Protein AF-A0A376WS48-F1 (afdb_monomer)

Foldseek 3Di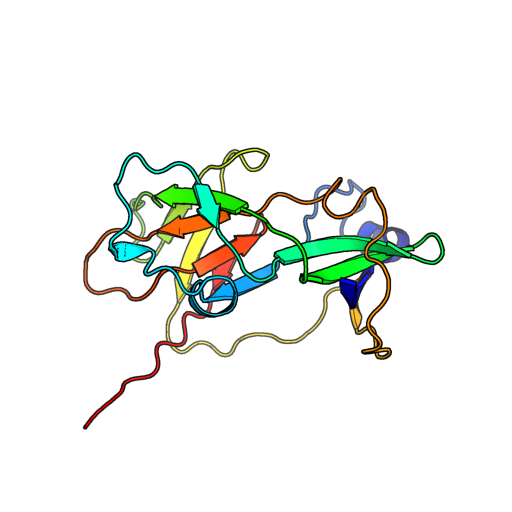:
DKFFFKWFAVVFVCVVPVPPPDDDKDKFFPVVFDPDPLVPDPPPDFKDWTQWDFWWFQDPNTITTIIDGDDTDMATEWEWDDDPDPQWTWTDDVPRRIDIAGADEDDDDDPDDDTRMDTDPPRDDDPRDPCIRVVWHKYWYHYDDDPRDGIMIITDDHYPDHPDDDDPDD

Secondary structure (DSSP, 8-state):
-EEEEEEE-HHHHHHH-TT------EEEEHHHH-SS-GGGS-TT--EEEEEEEEEEEEETTEEEEEEEEEEEEEEEEEEPEE-SSTTEEEEEETTEEEEEEEEE-SPPPP-PPPTTEEE------B---SSTTTT---EEEE--SSSS---EEEESS-EEEE--------

Nearest PDB structures (foldseek):
  2axc-assembly1_A  TM=9.894E-01  e=6.079E-22  Escherichia coli str. K-12 substr. W3110
  5ew5-assembly4_D  TM=9.615E-01  e=2.600E-17  Escherichia coli
  7nst-assembly1_D  TM=9.411E-01  e=2.600E-17  Escherichia coli
  7nsu-assembly1_D  TM=9.386E-01  e=2.745E-17  Escherichia coli
  2b5u-assembly2_C  TM=9.465E-01  e=3.136E-16  Escherichia coli

Solvent-accessible surface area (backbone atoms only — not comparable to full-atom values): 10149 Å² total; per-residue (Å²): 67,20,28,48,48,30,39,54,37,67,78,49,33,34,75,83,35,77,81,67,79,80,66,80,62,54,78,44,55,35,73,80,29,18,94,63,66,71,88,77,50,61,91,82,49,57,60,44,68,31,63,44,47,81,32,35,27,68,54,95,96,35,48,24,40,21,47,36,34,87,60,97,43,68,38,40,40,36,70,37,40,80,54,97,49,87,57,31,29,38,36,56,51,83,94,40,83,73,35,59,38,36,67,47,76,91,66,86,80,83,83,78,70,57,73,34,47,42,81,42,84,62,74,59,74,40,81,42,61,94,63,49,34,77,88,49,50,62,32,39,37,40,66,67,96,56,105,63,81,82,49,36,28,47,25,56,79,77,47,78,43,66,66,79,77,80,83,86,83,133

Sequence (170 aa):
MGIALYSILPSEIAKDDPKMMSKIVTSLPAETVTNVQVSTLPLDQATVRVTKRVTDVVKDKRQHIAVVAGVPMSVPVVNAKPTRTPGVFRASFPGVPSLTLSTVKGLPASTTLPRGITEDKGRTASPAGFTFGGGSHEAVIRFPERKWAEAGLCISNRCSYLCTGKTTSG

Organism: Escherichia coli (NCBI:txid562)

Structure (mmCIF, N/CA/C/O backbone):
data_AF-A0A376WS48-F1
#
_entry.id   AF-A0A376WS48-F1
#
loop_
_atom_site.group_PDB
_atom_site.id
_atom_site.type_symbol
_atom_site.label_atom_id
_atom_site.label_alt_id
_atom_site.label_comp_id
_atom_site.label_asym_id
_atom_site.label_entity_id
_atom_site.label_seq_id
_atom_site.pdbx_PDB_ins_code
_atom_site.Cartn_x
_atom_site.Cartn_y
_atom_site.Cartn_z
_atom_site.occupancy
_atom_site.B_iso_or_equiv
_atom_site.auth_seq_id
_atom_site.auth_comp_id
_atom_site.auth_asym_id
_atom_site.auth_atom_id
_atom_site.pdbx_PDB_model_num
ATOM 1 N N . MET A 1 1 ? -1.100 -1.597 -17.263 1.00 92.94 1 MET A N 1
ATOM 2 C CA . MET A 1 1 ? -0.146 -0.477 -17.450 1.00 92.94 1 MET A CA 1
ATOM 3 C C . MET A 1 1 ? 0.174 0.136 -16.098 1.00 92.94 1 MET A C 1
ATOM 5 O O . MET A 1 1 ? -0.643 0.011 -15.192 1.00 92.94 1 MET A O 1
ATOM 9 N N . GLY A 1 2 ? 1.326 0.785 -15.957 1.00 92.12 2 GLY A N 1
ATOM 10 C CA . GLY A 1 2 ? 1.715 1.512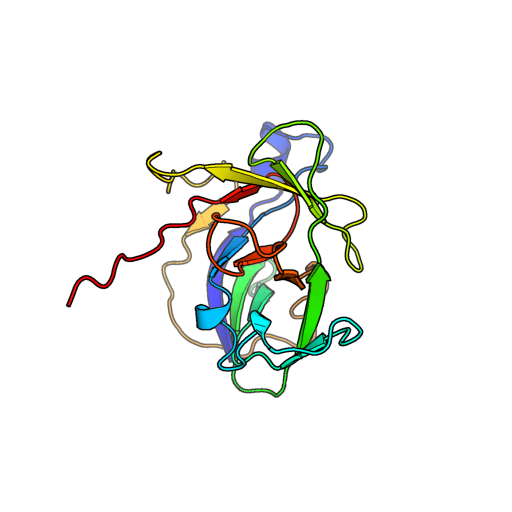 -14.757 1.00 92.12 2 GLY A CA 1
ATOM 11 C C . GLY A 1 2 ? 2.410 2.837 -15.064 1.00 92.12 2 GLY A C 1
ATOM 12 O O . GLY A 1 2 ? 3.054 2.975 -16.104 1.00 92.12 2 GLY A O 1
ATOM 13 N N . ILE A 1 3 ? 2.258 3.804 -14.161 1.00 94.19 3 ILE A N 1
ATOM 14 C CA . ILE A 1 3 ? 2.950 5.099 -14.183 1.00 94.19 3 ILE A CA 1
ATOM 15 C C . ILE A 1 3 ? 3.811 5.178 -12.926 1.00 94.19 3 ILE A C 1
ATOM 17 O O . ILE A 1 3 ? 3.277 5.080 -11.819 1.00 94.19 3 ILE A O 1
ATOM 21 N N . ALA A 1 4 ? 5.122 5.339 -13.095 1.00 91.69 4 ALA A N 1
ATOM 22 C CA . ALA A 1 4 ? 6.039 5.534 -11.980 1.00 91.69 4 ALA A CA 1
ATOM 23 C C . ALA A 1 4 ? 5.796 6.904 -11.327 1.00 91.69 4 ALA A C 1
ATOM 25 O O . ALA A 1 4 ? 5.600 7.904 -12.014 1.00 91.69 4 ALA A O 1
ATOM 26 N N . LEU A 1 5 ? 5.759 6.921 -9.995 1.00 90.19 5 LEU A N 1
ATOM 27 C CA . LEU A 1 5 ? 5.608 8.123 -9.173 1.00 90.19 5 LEU A CA 1
ATOM 28 C C . LEU A 1 5 ? 6.923 8.488 -8.492 1.00 90.19 5 LEU A C 1
ATOM 30 O O . LEU A 1 5 ? 7.308 9.653 -8.456 1.00 90.19 5 LEU A O 1
ATOM 34 N N . TYR A 1 6 ? 7.599 7.480 -7.937 1.00 91.19 6 TYR A N 1
ATOM 35 C CA . TYR A 1 6 ? 8.819 7.662 -7.165 1.00 91.19 6 TYR A CA 1
ATOM 36 C C . TYR A 1 6 ? 9.835 6.582 -7.498 1.00 91.19 6 TYR A C 1
ATOM 38 O O . TYR A 1 6 ? 9.489 5.403 -7.525 1.00 91.19 6 TYR A O 1
ATOM 46 N N . SER A 1 7 ? 11.094 6.966 -7.656 1.00 89.44 7 SER A N 1
ATOM 47 C CA . SER A 1 7 ? 12.217 6.037 -7.739 1.00 89.44 7 SER A CA 1
ATOM 48 C C . SER A 1 7 ? 12.849 5.820 -6.368 1.00 89.44 7 SER A C 1
ATOM 50 O O . SER A 1 7 ? 12.955 6.750 -5.566 1.00 89.44 7 SER A O 1
ATOM 52 N N . ILE A 1 8 ? 13.313 4.595 -6.122 1.00 88.62 8 ILE A N 1
ATOM 53 C CA . ILE A 1 8 ? 13.901 4.178 -4.847 1.00 88.62 8 ILE A CA 1
ATOM 54 C C . ILE A 1 8 ? 15.412 3.991 -5.011 1.00 88.62 8 ILE A C 1
ATOM 56 O O . ILE A 1 8 ? 15.882 3.349 -5.953 1.00 88.62 8 ILE A O 1
ATOM 60 N N . LEU A 1 9 ? 16.174 4.543 -4.070 1.00 90.69 9 LEU A N 1
ATOM 61 C CA . LEU A 1 9 ? 17.629 4.464 -3.972 1.00 90.69 9 LEU A CA 1
ATOM 62 C C . LEU A 1 9 ? 18.027 3.837 -2.625 1.00 90.69 9 LEU A C 1
ATOM 64 O O . LEU A 1 9 ? 18.241 4.562 -1.650 1.00 90.69 9 LEU A O 1
ATOM 68 N N . PRO A 1 10 ? 18.169 2.500 -2.554 1.00 85.75 10 PRO A N 1
ATOM 69 C CA . PRO A 1 10 ? 18.508 1.805 -1.310 1.00 85.75 10 PRO A CA 1
ATOM 70 C C . PRO A 1 10 ? 19.812 2.288 -0.664 1.00 85.75 10 PRO A C 1
ATOM 72 O O . PRO A 1 10 ? 19.883 2.401 0.553 1.00 85.75 10 PRO A O 1
ATOM 75 N N . SER A 1 11 ? 20.824 2.635 -1.466 1.00 90.00 11 SER A N 1
ATOM 76 C CA . SER A 1 11 ? 22.110 3.150 -0.973 1.00 90.00 11 SER A CA 1
ATOM 77 C C . SER A 1 11 ? 21.984 4.480 -0.228 1.00 90.00 11 SER A C 1
ATOM 79 O O . SER A 1 11 ? 22.751 4.750 0.690 1.00 90.00 11 SER A O 1
ATOM 81 N N . GLU A 1 12 ? 21.021 5.316 -0.617 1.00 90.06 12 GLU A N 1
ATOM 82 C CA . GLU A 1 12 ? 20.748 6.587 0.051 1.00 90.06 12 GLU A CA 1
ATOM 83 C C . GLU A 1 12 ? 19.892 6.382 1.304 1.00 90.06 12 GLU A C 1
ATOM 85 O O . GLU A 1 12 ? 20.148 7.028 2.316 1.00 90.06 12 GLU A O 1
ATOM 90 N N . ILE A 1 13 ? 18.944 5.437 1.271 1.00 80.12 13 ILE A N 1
ATOM 91 C CA . ILE A 1 13 ? 18.163 5.028 2.451 1.00 80.12 13 ILE A CA 1
ATOM 92 C C . ILE A 1 13 ? 19.092 4.473 3.538 1.00 80.12 13 ILE A C 1
ATOM 94 O O . ILE A 1 13 ? 18.967 4.848 4.700 1.00 80.12 13 ILE A O 1
ATOM 98 N N . ALA A 1 14 ? 20.071 3.645 3.162 1.00 86.38 14 ALA A N 1
ATOM 99 C CA . ALA A 1 14 ? 21.007 3.010 4.088 1.00 86.38 14 ALA A CA 1
ATOM 100 C C . ALA A 1 14 ? 21.853 4.002 4.907 1.00 86.38 14 ALA A C 1
ATOM 102 O O . ALA A 1 14 ? 22.373 3.638 5.959 1.00 86.38 14 ALA A O 1
ATOM 103 N N . LYS A 1 15 ? 21.991 5.257 4.454 1.00 89.19 15 LYS A N 1
ATOM 104 C CA . LYS A 1 15 ? 22.691 6.305 5.214 1.00 89.19 15 LYS A CA 1
ATOM 105 C C . LYS A 1 15 ? 21.927 6.712 6.472 1.00 89.19 15 LYS A C 1
ATOM 107 O O . LYS A 1 15 ? 22.556 7.029 7.476 1.00 89.19 15 LYS A O 1
ATOM 112 N N . ASP A 1 16 ? 20.598 6.680 6.410 1.00 86.44 16 ASP A N 1
ATOM 113 C CA . ASP A 1 16 ? 19.724 7.034 7.531 1.00 86.44 16 ASP A CA 1
ATOM 114 C C . ASP A 1 16 ? 19.186 5.775 8.241 1.00 86.44 16 ASP A C 1
ATOM 116 O O . ASP A 1 16 ? 18.862 5.816 9.427 1.00 86.44 16 ASP A O 1
ATOM 120 N N . ASP A 1 17 ? 19.143 4.636 7.541 1.00 84.06 17 ASP A N 1
ATOM 121 C CA . ASP A 1 17 ? 18.757 3.327 8.071 1.00 84.06 17 ASP A CA 1
ATOM 122 C C . ASP A 1 17 ? 19.693 2.198 7.587 1.00 84.06 17 ASP A C 1
ATOM 124 O O . ASP A 1 17 ? 19.354 1.436 6.675 1.00 84.06 17 ASP A O 1
ATOM 128 N N . PRO A 1 18 ? 20.865 2.026 8.227 1.00 86.06 18 PRO A N 1
ATOM 129 C CA . PRO A 1 18 ? 21.858 1.028 7.819 1.00 86.06 18 PRO A CA 1
ATOM 130 C C . PRO A 1 18 ? 21.373 -0.424 7.904 1.00 86.06 18 PRO A C 1
ATOM 132 O O . PRO A 1 18 ? 21.948 -1.305 7.270 1.00 86.06 18 PRO A O 1
ATOM 135 N N . LYS A 1 19 ? 20.331 -0.694 8.704 1.00 87.94 19 LYS A N 1
ATOM 136 C CA . LYS A 1 19 ? 19.761 -2.039 8.872 1.00 87.94 19 LYS A CA 1
ATOM 137 C C . LYS A 1 19 ? 18.657 -2.346 7.857 1.00 87.94 19 LYS A C 1
ATOM 139 O O . LYS A 1 19 ? 18.156 -3.466 7.862 1.00 87.94 19 LYS A O 1
ATOM 144 N N . MET A 1 20 ? 18.289 -1.388 6.998 1.00 80.31 20 MET A N 1
ATOM 145 C CA . MET A 1 20 ? 17.278 -1.549 5.945 1.00 80.31 20 MET A CA 1
ATOM 146 C C . MET A 1 20 ? 15.928 -2.065 6.473 1.00 80.31 20 MET A C 1
ATOM 148 O O . MET A 1 20 ? 15.246 -2.877 5.843 1.00 80.31 20 MET A O 1
ATOM 152 N N . MET A 1 21 ? 15.533 -1.587 7.652 1.00 79.50 21 MET A N 1
ATOM 153 C CA . MET A 1 21 ? 14.275 -1.963 8.300 1.00 79.50 21 MET A CA 1
ATOM 154 C C . MET A 1 21 ? 13.103 -1.070 7.869 1.00 79.50 21 MET A C 1
ATOM 156 O O . MET A 1 21 ? 11.939 -1.442 8.049 1.00 79.50 21 MET A O 1
ATOM 160 N N . SER A 1 22 ? 13.404 0.088 7.285 1.00 80.56 22 SER A N 1
ATOM 161 C CA . SER A 1 22 ? 12.459 1.086 6.802 1.00 80.56 22 SER A CA 1
ATOM 162 C C . SER A 1 22 ? 11.569 0.522 5.706 1.00 80.56 22 SER A C 1
ATOM 164 O O . SER A 1 22 ? 11.977 -0.299 4.881 1.00 80.56 22 SER A O 1
ATOM 166 N N . LYS A 1 23 ? 10.320 0.987 5.698 1.00 81.62 23 LYS A N 1
ATOM 167 C CA . LYS A 1 23 ? 9.310 0.658 4.692 1.00 81.62 23 LYS A CA 1
ATOM 168 C C . LYS A 1 23 ? 8.786 1.950 4.085 1.00 81.62 23 LYS A C 1
ATOM 170 O O . LYS A 1 23 ? 8.664 2.956 4.782 1.00 81.62 23 LYS A O 1
ATOM 175 N N . ILE A 1 24 ? 8.488 1.915 2.791 1.00 79.88 24 ILE A N 1
ATOM 176 C CA . ILE A 1 24 ? 7.890 3.047 2.082 1.00 79.88 24 ILE A CA 1
ATOM 177 C C . ILE A 1 24 ? 6.380 2.933 2.212 1.00 79.88 24 ILE A C 1
ATOM 179 O O . ILE A 1 24 ? 5.812 1.888 1.895 1.00 79.88 24 ILE A O 1
ATOM 183 N N . VAL A 1 25 ? 5.756 4.015 2.680 1.00 83.19 25 VAL A N 1
ATOM 184 C CA . VAL A 1 25 ? 4.326 4.046 2.976 1.00 83.19 25 VAL A CA 1
ATOM 185 C C . VAL A 1 25 ? 3.616 4.991 2.033 1.00 83.19 25 VAL A C 1
ATOM 187 O O . VAL A 1 25 ? 3.999 6.153 1.920 1.00 83.19 25 VAL A O 1
ATOM 190 N N . THR A 1 26 ? 2.563 4.525 1.371 1.00 81.88 26 THR A N 1
ATOM 191 C CA . THR A 1 26 ? 1.711 5.380 0.534 1.00 81.88 26 THR A CA 1
ATOM 192 C C . THR A 1 26 ? 0.238 5.170 0.856 1.00 81.88 26 THR A C 1
ATOM 194 O O . THR A 1 26 ? -0.175 4.163 1.428 1.00 81.88 26 THR A O 1
ATOM 197 N N . SER A 1 27 ? -0.524 6.219 0.590 1.00 82.06 27 SER A N 1
ATOM 198 C CA . SER A 1 27 ? -1.700 6.581 1.345 1.00 82.06 27 SER A CA 1
ATOM 199 C C . SER A 1 27 ? -2.698 7.248 0.432 1.00 82.06 27 SER A C 1
ATOM 201 O O . SER A 1 27 ? -2.367 8.256 -0.185 1.00 82.06 27 SER A O 1
ATOM 203 N N . LEU A 1 28 ? -3.882 6.648 0.288 1.00 82.12 28 LEU A N 1
ATOM 204 C CA . LEU A 1 28 ? -4.940 7.170 -0.573 1.00 82.12 28 LEU A CA 1
ATOM 205 C C . LEU A 1 28 ? -6.318 6.970 0.071 1.00 82.12 28 LEU A C 1
ATOM 207 O O . LEU A 1 28 ? -6.542 5.945 0.717 1.00 82.12 28 LEU A O 1
ATOM 211 N N . PRO A 1 29 ? -7.276 7.885 -0.140 1.00 82.62 29 PRO A N 1
ATOM 212 C CA . PRO A 1 29 ? -8.682 7.615 0.146 1.00 82.62 29 PRO A CA 1
ATOM 213 C C . PRO A 1 29 ? -9.165 6.371 -0.611 1.00 82.62 29 PRO A C 1
ATOM 215 O O . PRO A 1 29 ? -8.785 6.163 -1.767 1.00 82.62 29 PRO A O 1
ATOM 218 N N . ALA A 1 30 ? -10.006 5.538 0.011 1.00 81.56 30 ALA A N 1
ATOM 219 C CA . ALA A 1 30 ? -10.464 4.298 -0.623 1.00 81.56 30 ALA A CA 1
ATOM 220 C C . ALA A 1 30 ? -11.228 4.558 -1.937 1.00 81.56 30 ALA A C 1
ATOM 222 O O . ALA A 1 30 ? -11.014 3.853 -2.922 1.00 81.56 30 ALA A O 1
ATOM 223 N N . GLU A 1 31 ? -12.019 5.630 -1.987 1.00 81.62 31 GLU A N 1
ATOM 224 C CA . GLU A 1 31 ? -12.720 6.116 -3.187 1.00 81.62 31 GLU A CA 1
ATOM 225 C C . GLU A 1 31 ? -11.789 6.416 -4.371 1.00 81.62 31 GLU A C 1
ATOM 227 O O . GLU A 1 31 ? -12.196 6.373 -5.528 1.00 81.62 31 GLU A O 1
ATOM 232 N N . THR A 1 32 ? -10.504 6.680 -4.109 1.00 83.94 32 THR A N 1
ATOM 233 C CA . THR A 1 32 ? -9.538 6.898 -5.183 1.00 83.94 32 THR A CA 1
ATOM 234 C C . THR A 1 32 ? -9.237 5.593 -5.910 1.00 83.94 32 THR A C 1
ATOM 236 O O . THR A 1 32 ? -8.936 5.639 -7.096 1.00 83.94 32 THR A O 1
ATOM 239 N N . VAL A 1 33 ? -9.289 4.436 -5.244 1.00 86.50 33 VAL A N 1
ATOM 240 C CA . VAL A 1 33 ? -8.850 3.142 -5.802 1.00 86.50 33 VAL A CA 1
ATOM 241 C C . VAL A 1 33 ? -9.985 2.168 -6.085 1.00 86.50 33 VAL A C 1
ATOM 243 O O . VAL A 1 33 ? -9.791 1.213 -6.836 1.00 86.50 33 VAL A O 1
ATOM 246 N N . THR A 1 34 ? -11.165 2.383 -5.512 1.00 86.19 34 THR A N 1
ATOM 247 C CA . THR A 1 34 ? -12.342 1.555 -5.755 1.00 86.19 34 THR A CA 1
ATOM 248 C C . THR A 1 34 ? -13.599 2.405 -5.851 1.00 86.19 34 THR A C 1
ATOM 250 O O . THR A 1 34 ? -13.757 3.382 -5.130 1.00 86.19 34 THR A O 1
ATOM 253 N N . ASN A 1 35 ? -14.512 1.985 -6.726 1.00 88.44 35 ASN A N 1
ATOM 254 C CA . ASN A 1 35 ? -15.855 2.557 -6.825 1.00 88.44 35 ASN A CA 1
ATOM 255 C C . ASN A 1 35 ? -16.841 1.848 -5.880 1.00 88.44 35 ASN A C 1
ATOM 257 O O . ASN A 1 35 ? -18.022 2.180 -5.851 1.00 88.44 35 ASN A O 1
ATOM 261 N N . VAL A 1 36 ? -16.387 0.817 -5.161 1.00 84.56 36 VAL A N 1
ATOM 262 C CA . VAL A 1 36 ? -17.216 0.068 -4.221 1.00 84.56 36 VAL A CA 1
ATOM 263 C C . VAL A 1 36 ? -17.325 0.856 -2.923 1.00 84.56 36 VAL A C 1
ATOM 265 O O . VAL A 1 36 ? -16.311 1.244 -2.343 1.00 84.56 36 VAL A O 1
ATOM 268 N N . GLN A 1 37 ? -18.549 1.042 -2.431 1.00 81.62 37 GLN A N 1
ATOM 269 C CA . GLN A 1 37 ? -18.773 1.648 -1.127 1.00 81.62 37 GLN A CA 1
ATOM 270 C C . GLN A 1 37 ? -18.284 0.697 -0.028 1.00 81.62 37 GLN A C 1
ATOM 272 O O . GLN A 1 37 ? -18.930 -0.282 0.336 1.00 81.62 37 GLN A O 1
ATOM 277 N N . VAL A 1 38 ? -17.093 0.975 0.496 1.00 79.25 38 VAL A N 1
ATOM 278 C CA . VAL A 1 38 ? -16.396 0.071 1.420 1.00 79.25 38 VAL A CA 1
ATOM 279 C C . VAL A 1 38 ? -17.165 -0.103 2.740 1.00 79.25 38 VAL A C 1
ATOM 281 O O . VAL A 1 38 ? -17.102 -1.166 3.356 1.00 79.25 38 VAL A O 1
ATOM 284 N N . SER A 1 39 ? -17.927 0.910 3.166 1.00 74.81 39 SER A N 1
ATOM 285 C CA . SER A 1 39 ? -18.736 0.862 4.391 1.00 74.81 39 SER A CA 1
ATOM 286 C C . SER A 1 39 ? -19.907 -0.120 4.316 1.00 74.81 39 SER A C 1
ATOM 288 O O . SER A 1 39 ? -20.312 -0.639 5.349 1.00 74.81 39 SER A O 1
ATOM 290 N N . THR A 1 40 ? -20.428 -0.410 3.120 1.00 77.12 40 THR A N 1
ATOM 291 C CA . THR A 1 40 ? -21.560 -1.334 2.926 1.00 77.12 40 THR A CA 1
ATOM 292 C C . THR A 1 40 ? -21.110 -2.760 2.634 1.00 77.12 40 THR A C 1
ATOM 294 O O . THR A 1 40 ? -21.945 -3.641 2.443 1.00 77.12 40 THR A O 1
ATOM 297 N N . LEU A 1 41 ? -19.798 -3.003 2.555 1.00 79.00 41 LEU A N 1
ATOM 298 C CA . LEU A 1 41 ? -19.280 -4.348 2.360 1.00 79.00 41 LEU A CA 1
ATOM 299 C C . LEU A 1 41 ? -19.611 -5.220 3.579 1.00 79.00 41 LEU A C 1
ATOM 301 O O . LEU A 1 41 ? -19.432 -4.755 4.711 1.00 79.00 41 LEU A O 1
ATOM 305 N N . PRO A 1 42 ? -19.988 -6.495 3.375 1.00 85.44 42 PRO A N 1
ATOM 306 C CA . PRO A 1 42 ? -20.098 -7.471 4.449 1.00 85.44 42 PRO A CA 1
ATOM 307 C C . PRO A 1 42 ? -18.874 -7.458 5.375 1.00 85.44 42 PRO A C 1
ATOM 309 O O . PRO A 1 42 ? -17.732 -7.220 4.957 1.00 85.44 42 PRO A O 1
ATOM 312 N N . LEU A 1 43 ? -19.099 -7.660 6.673 1.00 79.62 43 LEU A N 1
ATOM 313 C CA . LEU A 1 43 ? -18.023 -7.602 7.669 1.00 79.62 43 LEU A CA 1
ATOM 314 C C . LEU A 1 43 ? -16.997 -8.724 7.477 1.00 79.62 43 LEU A C 1
ATOM 316 O O . LEU A 1 43 ? -15.819 -8.517 7.767 1.00 79.62 43 LEU A O 1
ATOM 320 N N . ASP A 1 44 ? -17.439 -9.861 6.950 1.00 83.00 44 ASP A N 1
ATOM 321 C CA . ASP A 1 44 ? -16.661 -11.048 6.600 1.00 83.00 44 ASP A CA 1
ATOM 322 C C . ASP A 1 44 ? -16.006 -10.969 5.210 1.00 83.00 44 ASP A C 1
ATOM 324 O O . ASP A 1 44 ? -15.192 -11.826 4.861 1.00 83.00 44 ASP A O 1
ATOM 328 N N . GLN A 1 45 ? -16.293 -9.927 4.419 1.00 83.75 45 GLN A N 1
ATOM 329 C CA . GLN A 1 45 ? -15.660 -9.752 3.117 1.00 83.75 45 GLN A CA 1
ATOM 330 C C . GLN A 1 45 ? -14.155 -9.493 3.268 1.00 83.75 45 GLN A C 1
ATOM 332 O O . GLN A 1 45 ? -13.725 -8.450 3.762 1.00 83.75 45 GLN A O 1
ATOM 337 N N . ALA A 1 46 ? -13.353 -10.441 2.776 1.00 89.31 46 ALA A N 1
ATOM 338 C CA . ALA A 1 46 ? -11.900 -10.418 2.913 1.00 89.31 46 ALA A CA 1
ATOM 339 C C . ALA A 1 46 ? -11.183 -9.542 1.874 1.00 89.31 46 ALA A C 1
ATOM 341 O O . ALA A 1 46 ? -10.053 -9.122 2.112 1.00 89.31 46 ALA A O 1
ATOM 342 N N . THR A 1 47 ? -11.795 -9.275 0.713 1.00 92.12 47 THR A N 1
ATOM 343 C CA . THR A 1 47 ? -11.168 -8.508 -0.380 1.00 92.12 47 THR A CA 1
ATOM 344 C C . THR A 1 47 ? -12.160 -7.592 -1.087 1.00 92.12 47 THR A C 1
ATOM 346 O O . THR A 1 47 ? -13.356 -7.862 -1.099 1.00 92.12 47 THR A O 1
ATOM 349 N N . VAL A 1 48 ? -11.678 -6.514 -1.706 1.00 90.81 48 VAL A N 1
ATOM 350 C CA . VAL A 1 48 ? -12.474 -5.613 -2.552 1.00 90.81 48 VAL A CA 1
ATOM 351 C C . VAL A 1 48 ? -11.791 -5.422 -3.895 1.00 90.81 48 VAL A C 1
ATOM 353 O O . VAL A 1 48 ? -10.564 -5.331 -3.974 1.00 90.81 48 VAL A O 1
ATOM 356 N N . ARG A 1 49 ? -12.595 -5.343 -4.956 1.00 93.56 49 ARG A N 1
ATOM 357 C CA . ARG A 1 49 ? -12.107 -5.021 -6.295 1.00 93.56 49 ARG A CA 1
ATOM 358 C C . ARG A 1 49 ? -11.626 -3.574 -6.341 1.00 93.56 49 ARG A C 1
ATOM 360 O O . ARG A 1 49 ? -12.308 -2.673 -5.854 1.00 93.56 49 ARG A O 1
ATOM 367 N N . VAL A 1 50 ? -10.490 -3.350 -6.986 1.00 92.06 50 VAL A N 1
ATOM 368 C CA . VAL A 1 50 ? -9.901 -2.022 -7.187 1.00 92.06 50 VAL A CA 1
ATOM 369 C C . VAL A 1 50 ? -9.689 -1.752 -8.674 1.00 92.06 50 VAL A C 1
ATOM 371 O O . VAL A 1 50 ? -9.453 -2.666 -9.465 1.00 92.06 50 VAL A O 1
ATOM 374 N N . THR A 1 51 ? -9.797 -0.487 -9.067 1.00 93.31 51 THR A N 1
ATOM 375 C CA . THR A 1 51 ? -9.563 -0.020 -10.443 1.00 93.31 51 THR A CA 1
ATOM 376 C C . THR A 1 51 ? -8.089 0.296 -10.691 1.00 93.31 51 THR A C 1
ATOM 378 O O . THR A 1 51 ? -7.611 0.196 -11.823 1.00 93.31 51 THR A O 1
ATOM 381 N N . LYS A 1 52 ? -7.355 0.636 -9.626 1.00 93.06 52 LYS A N 1
ATOM 382 C CA . LYS A 1 52 ? -5.910 0.873 -9.629 1.00 93.06 52 LYS A CA 1
ATOM 383 C C . LYS A 1 52 ? -5.289 0.522 -8.279 1.00 93.06 52 LYS A C 1
ATOM 385 O O . LYS A 1 52 ? -5.968 0.541 -7.257 1.00 93.06 52 LYS A O 1
ATOM 390 N N . ARG A 1 53 ? -3.992 0.233 -8.292 1.00 90.75 53 ARG A N 1
ATOM 391 C CA . ARG A 1 53 ? -3.161 -0.053 -7.115 1.00 90.75 53 ARG A CA 1
ATOM 392 C C . ARG A 1 53 ? -1.949 0.864 -7.096 1.00 90.75 53 ARG A C 1
ATOM 394 O O . ARG A 1 53 ? -1.470 1.249 -8.160 1.00 90.75 53 ARG A O 1
ATOM 401 N N . VAL A 1 54 ? -1.458 1.200 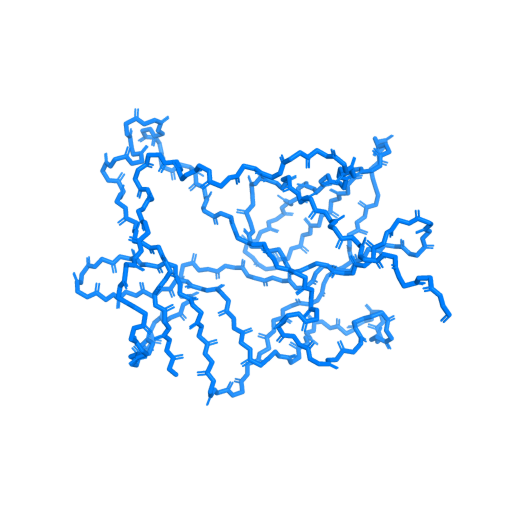-5.907 1.00 91.81 54 VAL A N 1
ATOM 402 C CA . VAL A 1 54 ? -0.138 1.818 -5.740 1.00 91.81 54 VAL A CA 1
ATOM 403 C C . VAL A 1 54 ? 0.787 0.732 -5.232 1.00 91.81 54 VAL A C 1
ATOM 405 O O . VAL A 1 54 ? 0.562 0.186 -4.160 1.00 91.81 54 VAL A O 1
ATOM 408 N N . THR A 1 55 ? 1.783 0.390 -6.031 1.00 89.81 55 THR A N 1
ATOM 409 C CA . THR A 1 55 ? 2.580 -0.815 -5.833 1.00 89.81 55 THR A CA 1
ATOM 410 C C . THR A 1 55 ? 3.989 -0.603 -6.357 1.00 89.81 55 THR A C 1
ATOM 412 O O . THR A 1 55 ? 4.230 0.287 -7.176 1.00 89.81 55 THR A O 1
ATOM 415 N N . ASP A 1 56 ? 4.926 -1.429 -5.912 1.00 87.19 56 ASP A N 1
ATOM 416 C CA . ASP A 1 56 ? 6.269 -1.423 -6.466 1.00 87.19 56 ASP A CA 1
ATOM 417 C C . ASP A 1 56 ? 6.322 -2.045 -7.870 1.00 87.19 56 ASP A C 1
ATOM 419 O O . ASP A 1 56 ? 5.617 -3.008 -8.184 1.00 87.19 56 ASP A O 1
ATOM 423 N N . VAL A 1 57 ? 7.173 -1.478 -8.720 1.00 89.88 57 VAL A N 1
ATOM 424 C CA . VAL A 1 57 ? 7.536 -2.000 -10.040 1.00 89.88 57 VAL A CA 1
ATOM 425 C C . VAL A 1 57 ? 9.048 -1.937 -10.199 1.00 89.88 57 VAL A C 1
ATOM 427 O O . VAL A 1 57 ? 9.702 -1.039 -9.668 1.00 89.88 57 VAL A O 1
ATOM 430 N N . VAL A 1 58 ? 9.618 -2.869 -10.959 1.00 88.88 58 VAL A N 1
ATOM 431 C CA . VAL A 1 58 ? 11.036 -2.825 -11.326 1.00 88.88 58 VAL A CA 1
ATOM 432 C C . VAL A 1 58 ? 11.142 -2.404 -12.781 1.00 88.88 58 VAL A C 1
ATOM 434 O O . VAL A 1 58 ? 10.639 -3.085 -13.672 1.00 88.88 58 VAL A O 1
ATOM 437 N N . LYS A 1 59 ? 11.805 -1.273 -13.016 1.00 86.81 59 LYS A N 1
ATOM 438 C CA . LYS A 1 59 ? 12.049 -0.711 -14.344 1.00 86.81 59 LYS A CA 1
ATOM 439 C C . LYS A 1 59 ? 13.479 -0.191 -14.398 1.00 86.81 59 LYS A C 1
ATOM 441 O O . LYS A 1 59 ? 13.937 0.453 -13.457 1.00 86.81 59 LYS A O 1
ATOM 446 N N . ASP A 1 60 ? 14.191 -0.498 -15.479 1.00 86.44 60 ASP A N 1
ATOM 447 C CA . ASP A 1 60 ? 15.577 -0.058 -15.697 1.00 86.44 60 ASP A CA 1
ATOM 448 C C . ASP A 1 60 ? 16.512 -0.435 -14.531 1.00 86.44 60 ASP A C 1
ATOM 450 O O . ASP A 1 60 ? 17.338 0.354 -14.077 1.00 86.44 60 ASP A O 1
ATOM 454 N N . LYS A 1 61 ? 16.345 -1.664 -14.013 1.00 87.62 61 LYS A N 1
ATOM 455 C CA . LYS A 1 61 ? 17.074 -2.219 -12.850 1.00 87.62 61 LYS A CA 1
ATOM 456 C C . LYS A 1 61 ? 16.903 -1.417 -11.551 1.00 87.62 61 LYS A C 1
ATOM 458 O O . LYS A 1 61 ? 17.662 -1.612 -10.605 1.00 87.62 61 LYS A O 1
ATOM 463 N N . ARG A 1 62 ? 15.901 -0.540 -11.483 1.00 88.56 62 ARG A N 1
ATOM 464 C CA . ARG A 1 62 ? 15.557 0.237 -10.295 1.00 88.56 62 ARG A CA 1
ATOM 465 C C . ARG A 1 62 ? 14.133 -0.074 -9.852 1.00 88.56 62 ARG A C 1
ATOM 467 O O . ARG A 1 62 ? 13.248 -0.294 -10.677 1.00 88.56 62 ARG A O 1
ATOM 474 N N . GLN A 1 63 ? 13.925 -0.105 -8.540 1.00 88.56 63 GLN A N 1
ATOM 475 C CA . GLN A 1 63 ? 12.594 -0.218 -7.960 1.00 88.56 63 GLN A CA 1
ATOM 476 C C . GLN A 1 63 ? 11.932 1.163 -7.920 1.00 88.56 63 GLN A C 1
ATOM 478 O O . GLN A 1 63 ? 12.563 2.161 -7.562 1.00 88.56 63 GLN A O 1
ATOM 483 N N . HIS A 1 64 ? 10.656 1.209 -8.274 1.00 90.19 64 HIS A N 1
ATOM 484 C CA . HIS A 1 64 ? 9.834 2.411 -8.260 1.00 90.19 64 HIS A CA 1
ATOM 485 C C . HIS A 1 64 ? 8.515 2.124 -7.564 1.00 90.19 64 HIS A C 1
ATOM 487 O O . HIS A 1 64 ? 8.019 1.005 -7.629 1.00 90.19 64 HIS A O 1
ATOM 493 N N . ILE A 1 65 ? 7.915 3.141 -6.958 1.00 90.75 65 ILE A N 1
ATOM 494 C CA . ILE A 1 65 ? 6.503 3.126 -6.577 1.00 90.75 65 ILE A CA 1
ATOM 495 C C . ILE A 1 65 ? 5.702 3.644 -7.766 1.00 90.75 65 ILE A C 1
ATOM 497 O O . ILE A 1 65 ? 6.003 4.716 -8.292 1.00 90.75 65 ILE A O 1
ATOM 501 N N . ALA A 1 66 ? 4.688 2.898 -8.192 1.00 90.75 66 ALA A N 1
ATOM 502 C CA . ALA A 1 66 ? 3.893 3.206 -9.371 1.00 90.75 66 ALA A CA 1
ATOM 503 C C . ALA A 1 66 ? 2.395 3.019 -9.123 1.00 90.75 66 ALA A C 1
ATOM 505 O O . ALA A 1 66 ? 1.974 2.188 -8.319 1.00 90.75 66 ALA A O 1
ATOM 506 N N . VAL A 1 67 ? 1.581 3.758 -9.876 1.00 93.69 67 VAL A N 1
ATOM 507 C CA . VAL A 1 67 ? 0.148 3.475 -10.006 1.00 93.69 67 VAL A CA 1
ATOM 508 C C . VAL A 1 67 ? -0.031 2.462 -11.124 1.00 93.69 67 VAL A C 1
ATOM 510 O O . VAL A 1 67 ? 0.293 2.769 -12.268 1.00 93.69 67 VAL A O 1
ATOM 513 N N . VAL A 1 68 ? -0.568 1.283 -10.820 1.00 93.00 68 VAL A N 1
ATOM 514 C CA . VAL A 1 68 ? -0.847 0.214 -11.790 1.00 93.00 68 VAL A CA 1
ATOM 515 C C . VAL A 1 68 ? -2.355 0.067 -11.982 1.00 93.00 68 VAL A C 1
ATOM 517 O O . VAL A 1 68 ? -3.112 0.061 -11.014 1.00 93.00 68 VAL A O 1
ATOM 520 N N . ALA A 1 69 ? -2.796 -0.035 -13.236 1.00 94.75 69 ALA A N 1
ATOM 521 C CA . ALA A 1 69 ? -4.202 -0.148 -13.629 1.00 94.75 69 ALA A CA 1
ATOM 522 C C . ALA A 1 69 ? -4.375 -0.927 -14.949 1.00 94.75 69 ALA A C 1
ATOM 524 O O . ALA A 1 69 ? -3.404 -1.260 -15.641 1.00 94.75 69 ALA A O 1
ATOM 525 N N . GLY A 1 70 ? -5.633 -1.181 -15.323 1.00 91.88 70 GLY A N 1
ATOM 526 C CA . GLY A 1 70 ? -6.009 -1.776 -16.614 1.00 91.88 70 GLY A CA 1
ATOM 527 C C . GLY A 1 70 ? -6.145 -3.301 -16.618 1.00 91.88 70 GLY A C 1
ATOM 528 O O . GLY A 1 70 ? -6.382 -3.877 -17.672 1.00 91.88 70 GLY A O 1
ATOM 529 N N . VAL A 1 71 ? -6.024 -3.952 -15.459 1.00 90.38 71 VAL A N 1
ATOM 530 C CA . VAL A 1 71 ? -6.334 -5.378 -15.274 1.00 90.38 71 VAL A CA 1
ATOM 531 C C . VAL A 1 71 ? -7.239 -5.554 -14.051 1.00 90.38 71 VAL A C 1
ATOM 533 O O . VAL A 1 71 ? -7.192 -4.714 -13.148 1.00 90.38 71 VAL A O 1
ATOM 536 N N . PRO A 1 72 ? -8.083 -6.600 -13.991 1.00 93.31 72 PRO A N 1
ATOM 537 C CA . PRO A 1 72 ? -8.843 -6.911 -12.785 1.00 93.31 72 PRO A CA 1
ATOM 538 C C . PRO A 1 72 ? -7.905 -7.151 -11.597 1.00 93.31 72 PRO A C 1
ATOM 540 O O . PRO A 1 72 ? -7.015 -7.995 -11.662 1.00 93.31 72 PRO A O 1
ATOM 543 N N . MET A 1 73 ? -8.099 -6.398 -10.517 1.00 93.00 73 MET A N 1
ATOM 544 C CA . MET A 1 73 ? -7.300 -6.495 -9.297 1.00 93.00 73 MET A CA 1
ATOM 545 C C . MET A 1 73 ? -8.207 -6.411 -8.074 1.00 93.00 73 MET A C 1
ATOM 547 O O . MET A 1 73 ? -9.239 -5.734 -8.100 1.00 93.00 73 MET A O 1
ATOM 551 N N . SER A 1 74 ? -7.775 -7.049 -6.991 1.00 92.44 74 SER A N 1
ATOM 552 C CA . SER A 1 74 ? -8.401 -6.947 -5.677 1.00 92.44 74 SER A CA 1
ATOM 553 C C . SER A 1 74 ? -7.330 -6.768 -4.614 1.00 92.44 74 SER A C 1
ATOM 555 O O . SER A 1 74 ? -6.200 -7.227 -4.784 1.00 92.44 74 SER A O 1
ATOM 557 N N . VAL A 1 75 ? -7.697 -6.120 -3.514 1.00 90.31 75 VAL A N 1
ATOM 558 C CA . VAL A 1 75 ? -6.850 -6.000 -2.323 1.00 90.31 75 VAL A CA 1
ATOM 559 C C . VAL A 1 75 ? -7.625 -6.449 -1.084 1.00 90.31 75 VAL A C 1
ATOM 561 O O . VAL A 1 75 ? -8.858 -6.365 -1.079 1.00 90.31 75 VAL A O 1
ATOM 564 N N . PRO A 1 76 ? -6.936 -6.928 -0.036 1.00 91.44 76 PRO A N 1
ATOM 565 C CA . PRO A 1 76 ? -7.543 -7.199 1.257 1.00 91.44 76 PRO A CA 1
ATOM 566 C C . PRO A 1 76 ? -8.354 -6.018 1.801 1.00 91.44 76 PRO A C 1
ATOM 568 O O . PRO A 1 76 ? -7.966 -4.859 1.641 1.00 91.44 76 PRO A O 1
ATOM 571 N N . VAL A 1 77 ? -9.455 -6.322 2.484 1.00 88.62 77 VAL A N 1
ATOM 572 C CA . VAL A 1 77 ? -10.237 -5.362 3.272 1.00 88.62 77 VAL A CA 1
ATOM 573 C C . VAL A 1 77 ? -10.106 -5.754 4.732 1.00 88.62 77 VAL A C 1
ATOM 575 O O . VAL A 1 77 ? -10.377 -6.897 5.092 1.00 88.62 77 VAL A O 1
ATOM 578 N N . VAL A 1 78 ? -9.701 -4.818 5.587 1.00 88.50 78 VAL A N 1
ATOM 579 C CA . VAL A 1 78 ? -9.503 -5.095 7.014 1.00 88.50 78 VAL A CA 1
ATOM 580 C C . VAL A 1 78 ? -10.140 -4.036 7.890 1.00 88.50 78 VAL A C 1
ATOM 582 O O . VAL A 1 78 ? -10.172 -2.859 7.547 1.00 88.50 78 VAL A O 1
ATOM 585 N N . ASN A 1 79 ? -10.639 -4.461 9.047 1.00 86.75 79 ASN A N 1
ATOM 586 C CA . ASN A 1 79 ? -11.231 -3.566 10.032 1.00 86.75 79 ASN A CA 1
ATOM 587 C C . ASN A 1 79 ? -10.155 -3.116 11.021 1.00 86.75 79 ASN A C 1
ATOM 589 O O . ASN A 1 79 ? -9.536 -3.937 11.704 1.00 86.75 79 ASN A O 1
ATOM 593 N N . ALA A 1 80 ? -9.942 -1.810 11.116 1.00 86.44 80 ALA A N 1
ATOM 594 C CA . ALA A 1 80 ? -9.094 -1.216 12.128 1.00 86.44 80 ALA A CA 1
ATOM 595 C C . ALA A 1 80 ? -9.748 -1.345 13.509 1.00 86.44 80 ALA A C 1
ATOM 597 O O . ALA A 1 80 ? -10.940 -1.100 13.689 1.00 86.44 80 ALA A O 1
ATOM 598 N N . LYS A 1 81 ? -8.950 -1.704 14.509 1.00 89.69 81 LYS A N 1
ATOM 599 C CA . LYS A 1 81 ? -9.373 -1.820 15.904 1.00 89.69 81 LYS A CA 1
ATOM 600 C C . LYS A 1 81 ? -8.974 -0.553 16.663 1.00 89.69 81 LYS A C 1
ATOM 602 O O . LYS A 1 81 ? -7.819 -0.136 16.544 1.00 89.69 81 LYS A O 1
ATOM 607 N N . PRO A 1 82 ? -9.877 0.069 17.439 1.00 87.25 82 PRO A N 1
ATOM 608 C CA . PRO A 1 82 ? -9.519 1.212 18.272 1.00 87.25 82 PRO A CA 1
ATOM 609 C C . PRO A 1 82 ? -8.487 0.807 19.327 1.00 87.25 82 PRO A C 1
ATOM 611 O O . PRO A 1 82 ? -8.444 -0.342 19.774 1.00 87.25 82 PRO A O 1
ATOM 614 N N . THR A 1 83 ? -7.651 1.758 19.731 1.00 87.06 83 THR A N 1
ATOM 615 C CA . THR A 1 83 ? -6.715 1.585 20.848 1.00 87.06 83 THR A CA 1
ATOM 616 C C . THR A 1 83 ? -7.179 2.367 22.079 1.00 87.06 83 THR A C 1
ATOM 618 O O . THR A 1 83 ? -8.223 3.016 22.060 1.00 87.06 83 THR A O 1
ATOM 621 N N . ARG A 1 84 ? -6.396 2.316 23.167 1.00 88.62 84 ARG A N 1
ATOM 622 C CA . ARG A 1 84 ? -6.623 3.156 24.357 1.00 88.62 84 ARG A CA 1
ATOM 623 C C . ARG A 1 84 ? -6.420 4.649 24.074 1.00 88.62 84 ARG A C 1
ATOM 625 O O . ARG A 1 84 ? -6.931 5.472 24.822 1.00 88.62 84 ARG A O 1
ATOM 632 N N . THR A 1 85 ? -5.677 4.996 23.022 1.00 82.69 85 THR A N 1
ATOM 633 C CA . THR A 1 85 ? -5.413 6.383 22.636 1.00 82.69 85 THR A CA 1
ATOM 634 C C . THR A 1 85 ? -6.478 6.845 21.632 1.00 82.69 85 THR A C 1
ATOM 636 O O . THR A 1 85 ? -6.604 6.235 20.566 1.00 82.69 85 THR A O 1
ATOM 639 N N . PRO A 1 86 ? -7.249 7.908 21.933 1.00 80.81 86 PRO A N 1
ATOM 640 C CA . PRO A 1 86 ? -8.242 8.452 21.008 1.00 80.81 86 PRO A CA 1
ATOM 641 C C . PRO A 1 86 ? -7.629 8.829 19.655 1.00 80.81 86 PRO A C 1
ATOM 643 O O . PRO A 1 86 ? -6.536 9.386 19.599 1.00 80.81 86 PRO A O 1
ATOM 646 N N . GLY A 1 87 ? -8.329 8.510 18.563 1.00 78.44 87 GLY A N 1
ATOM 647 C CA . GLY A 1 87 ? -7.848 8.758 17.197 1.00 78.44 87 GLY A CA 1
ATOM 648 C C . GLY A 1 87 ? -6.728 7.821 16.729 1.00 78.44 87 GLY A C 1
ATOM 649 O O . GLY A 1 87 ? -6.256 7.969 15.605 1.00 78.44 87 GLY A O 1
ATOM 650 N N . VAL A 1 88 ? -6.315 6.848 17.551 1.00 83.25 88 VAL A N 1
ATOM 651 C CA . VAL A 1 88 ? -5.299 5.852 17.193 1.00 83.25 88 VAL A CA 1
ATOM 652 C C . VAL A 1 88 ? -5.927 4.468 17.067 1.00 83.25 88 VAL A C 1
ATOM 654 O O . VAL A 1 88 ? -6.574 3.962 17.990 1.00 83.25 88 VAL A O 1
ATOM 657 N N . PHE A 1 89 ? -5.669 3.824 15.933 1.00 85.75 89 PHE A N 1
ATOM 658 C CA . PHE A 1 89 ? -6.191 2.517 15.559 1.00 85.75 89 PHE A CA 1
ATOM 659 C C . PHE A 1 89 ? -5.065 1.545 15.212 1.00 85.75 89 PHE A C 1
ATOM 661 O O . PHE A 1 89 ? -3.944 1.944 14.898 1.00 85.75 89 PHE A O 1
ATOM 668 N N . ARG A 1 90 ? -5.370 0.249 15.246 1.00 89.62 90 ARG A N 1
ATOM 669 C CA . ARG A 1 90 ? -4.479 -0.823 14.800 1.00 89.62 90 ARG A CA 1
ATOM 670 C C . ARG A 1 90 ? -5.141 -1.662 13.727 1.00 89.62 90 ARG A C 1
ATOM 672 O O . ARG A 1 90 ? -6.280 -2.086 13.892 1.00 89.62 90 ARG A O 1
ATOM 679 N N . ALA A 1 91 ? -4.405 -1.954 12.669 1.00 87.88 91 ALA A N 1
ATOM 680 C CA . ALA A 1 91 ? -4.811 -2.875 11.622 1.00 87.88 91 ALA A CA 1
ATOM 681 C C . ALA A 1 91 ? -3.740 -3.949 11.415 1.00 87.88 91 ALA A C 1
ATOM 683 O O . ALA A 1 91 ? -2.570 -3.756 11.746 1.00 87.88 91 ALA A O 1
ATOM 684 N N . SER A 1 92 ? -4.161 -5.084 10.875 1.00 88.31 92 SER A N 1
ATOM 685 C CA . SER A 1 92 ? -3.299 -6.202 10.505 1.00 88.31 92 SER A CA 1
ATOM 686 C C . SER A 1 92 ? -3.845 -6.799 9.218 1.00 88.31 92 SER A C 1
ATOM 688 O O . SER A 1 92 ? -5.063 -6.918 9.080 1.00 88.31 92 SER A O 1
ATOM 690 N N . PHE A 1 93 ? -2.969 -7.112 8.271 1.00 87.56 93 PHE A N 1
ATOM 691 C CA . PHE A 1 93 ? -3.324 -7.685 6.973 1.00 87.56 93 PHE A CA 1
ATOM 692 C C . PHE A 1 93 ? -2.149 -8.510 6.422 1.00 87.56 93 PHE A C 1
ATOM 694 O O . PHE A 1 93 ? -1.043 -8.420 6.962 1.00 87.56 93 PHE A O 1
ATOM 701 N N . PRO A 1 94 ? -2.350 -9.346 5.385 1.00 87.38 94 PRO A N 1
ATOM 702 C CA . PRO A 1 94 ? -1.290 -10.200 4.850 1.00 87.38 94 PRO A CA 1
ATOM 703 C C . PRO A 1 94 ? -0.002 -9.421 4.541 1.00 87.38 94 PRO A C 1
ATOM 705 O O . PRO A 1 94 ? -0.033 -8.420 3.831 1.00 87.38 94 PRO A O 1
ATOM 708 N N . GLY A 1 95 ? 1.122 -9.869 5.112 1.00 86.00 95 GLY A N 1
ATOM 709 C CA . GLY A 1 95 ? 2.434 -9.219 4.982 1.00 86.00 95 GLY A CA 1
ATOM 710 C C . GLY A 1 95 ? 2.686 -8.028 5.919 1.00 86.00 95 GLY A C 1
ATOM 711 O O . GLY A 1 95 ? 3.820 -7.567 6.026 1.00 86.00 95 GLY A O 1
ATOM 712 N N . VAL A 1 96 ? 1.671 -7.553 6.652 1.00 86.19 96 VAL A N 1
ATOM 713 C CA . VAL A 1 96 ? 1.778 -6.433 7.603 1.00 86.19 96 VAL A CA 1
ATOM 714 C C . VAL A 1 96 ? 1.113 -6.813 8.932 1.00 86.19 96 VAL A C 1
ATOM 716 O O . VAL A 1 96 ? -0.084 -6.581 9.130 1.00 86.19 96 VAL A O 1
ATOM 719 N N . PRO A 1 97 ? 1.872 -7.394 9.883 1.00 81.88 97 PRO A N 1
ATOM 720 C CA . PRO A 1 97 ? 1.301 -7.984 11.095 1.00 81.88 97 PRO A CA 1
ATOM 721 C C . PRO A 1 97 ? 0.716 -6.949 12.064 1.00 81.88 97 PRO A C 1
ATOM 723 O O . PRO A 1 97 ? -0.243 -7.251 12.772 1.00 81.88 97 PRO A O 1
ATOM 726 N N . SER A 1 98 ? 1.258 -5.729 12.099 1.00 87.81 98 SER A N 1
ATOM 727 C CA . SER A 1 98 ? 0.729 -4.634 12.915 1.00 87.81 98 SER A CA 1
ATOM 728 C C . SER A 1 98 ? 1.030 -3.290 12.266 1.00 87.81 98 SER A C 1
ATOM 730 O O . SER A 1 98 ? 2.191 -2.910 12.139 1.00 87.81 98 SER A O 1
ATOM 732 N N . LEU A 1 99 ? -0.024 -2.542 11.955 1.00 85.50 99 LEU A N 1
ATOM 733 C CA . LEU A 1 99 ? 0.024 -1.164 11.490 1.00 85.50 99 LEU A CA 1
ATOM 734 C C . LEU A 1 99 ? -0.742 -0.270 12.468 1.00 85.50 99 LEU A C 1
ATOM 736 O O . LEU A 1 99 ? -1.934 -0.476 12.693 1.00 85.50 99 LEU A O 1
ATOM 740 N N . THR A 1 100 ? -0.069 0.729 13.037 1.00 87.00 100 THR A N 1
ATOM 741 C CA . THR A 1 100 ? -0.711 1.757 13.869 1.00 87.00 100 THR A CA 1
ATOM 742 C C . THR A 1 100 ? -1.079 2.954 13.001 1.00 87.00 100 THR A C 1
ATOM 744 O O . THR A 1 100 ? -0.221 3.489 12.300 1.00 87.00 100 THR A O 1
ATOM 747 N N . LEU A 1 101 ? -2.341 3.371 13.065 1.00 82.19 101 LEU A N 1
ATOM 748 C CA . LEU A 1 101 ? -2.942 4.448 12.282 1.00 82.19 101 LEU A CA 1
ATOM 749 C C . LEU A 1 101 ? -3.354 5.576 13.219 1.00 82.19 101 LEU A C 1
ATOM 751 O O . LEU A 1 101 ? -4.072 5.312 14.178 1.00 82.19 101 LEU A O 1
ATOM 755 N N . SER A 1 102 ? -2.939 6.810 12.940 1.00 82.94 102 SER A N 1
ATOM 756 C CA . SER A 1 102 ? -3.438 7.991 13.647 1.00 82.94 102 SER A CA 1
ATOM 757 C C . SER A 1 102 ? -4.264 8.850 12.699 1.00 82.94 102 SER A C 1
ATOM 759 O O . SER A 1 102 ? -3.777 9.230 11.632 1.00 82.94 102 SER A O 1
ATOM 761 N N . THR A 1 103 ? -5.505 9.147 13.083 1.00 71.19 103 THR A N 1
ATOM 762 C CA . THR A 1 103 ? -6.364 10.103 12.381 1.00 71.19 103 THR A CA 1
ATOM 763 C C . THR A 1 103 ? -6.128 11.483 12.977 1.00 71.19 103 THR A C 1
ATOM 765 O O . THR A 1 103 ? -6.668 11.816 14.034 1.00 71.19 103 THR A O 1
ATOM 768 N N . VAL A 1 104 ? -5.311 12.291 12.308 1.00 69.38 104 VAL A N 1
ATOM 769 C CA . VAL A 1 104 ? -5.089 13.687 12.687 1.00 69.38 104 VAL A CA 1
ATOM 770 C C . VAL A 1 104 ? -5.873 14.599 11.749 1.00 69.38 104 VAL A C 1
ATOM 772 O O . VAL A 1 104 ? -5.814 14.440 10.533 1.00 69.38 104 VAL A O 1
ATOM 775 N N . LYS A 1 105 ? -6.638 15.548 12.298 1.00 60.53 105 LYS A N 1
ATOM 776 C CA . LYS A 1 105 ? -7.396 16.538 11.517 1.00 60.53 105 LYS A CA 1
ATOM 777 C C . LYS A 1 105 ? -6.716 17.902 11.637 1.00 60.53 105 LYS A C 1
ATOM 779 O O . LYS A 1 105 ? -6.411 18.327 12.744 1.00 60.53 105 LYS A O 1
ATOM 784 N N . GLY A 1 106 ? -6.506 18.587 10.510 1.00 55.34 106 GLY A N 1
ATOM 785 C CA . GLY A 1 106 ? -6.057 19.989 10.480 1.00 55.34 106 GLY A CA 1
ATOM 786 C C . GLY A 1 106 ? -4.545 20.235 10.568 1.00 55.34 106 GLY A C 1
ATOM 787 O O . GLY A 1 106 ? -4.136 21.389 10.607 1.00 55.34 106 GLY A O 1
ATOM 788 N N . LEU A 1 107 ? -3.712 19.191 10.571 1.00 64.19 107 LEU A N 1
ATOM 789 C CA . LEU A 1 107 ? -2.258 19.341 10.429 1.00 64.19 107 LEU A CA 1
ATOM 790 C C . LEU A 1 107 ? -1.873 19.447 8.941 1.00 64.19 107 LEU A C 1
ATOM 792 O O . LEU A 1 107 ? -2.474 18.772 8.115 1.00 64.19 107 LEU A O 1
ATOM 796 N N . PRO A 1 108 ? -0.890 20.261 8.541 1.00 61.53 108 PRO A N 1
ATOM 797 C CA . PRO A 1 108 ? -0.419 20.244 7.160 1.00 61.53 108 PRO A CA 1
ATOM 798 C C . PRO A 1 108 ? 0.254 18.899 6.844 1.00 61.53 108 PRO A C 1
ATOM 800 O O . PRO A 1 108 ? 1.060 18.393 7.629 1.00 61.53 108 PRO A O 1
ATOM 803 N N . ALA A 1 109 ? -0.075 18.310 5.692 1.00 70.75 109 ALA A N 1
ATOM 804 C CA . ALA A 1 109 ? 0.622 17.126 5.200 1.00 70.75 109 ALA A CA 1
ATOM 805 C C . ALA A 1 109 ? 2.015 17.524 4.693 1.00 70.75 109 ALA A C 1
ATOM 807 O O . ALA A 1 109 ? 2.154 18.482 3.934 1.00 70.75 109 ALA A O 1
ATOM 808 N N . SER A 1 110 ? 3.044 16.777 5.093 1.00 76.56 110 SER A N 1
ATOM 809 C CA . SER A 1 110 ? 4.378 16.939 4.515 1.00 76.56 110 SER A CA 1
ATOM 810 C C . SER A 1 110 ? 4.418 16.308 3.127 1.00 76.56 110 SER A C 1
ATOM 812 O O . SER A 1 110 ? 4.057 15.143 2.966 1.00 76.56 110 SER A O 1
ATOM 814 N N . THR A 1 111 ? 4.899 17.058 2.139 1.00 76.62 111 THR A N 1
ATOM 815 C CA . THR A 1 111 ? 5.216 16.552 0.794 1.00 76.62 111 THR A CA 1
ATOM 816 C C . THR A 1 111 ? 6.718 16.344 0.593 1.00 76.62 111 THR A C 1
ATOM 818 O O . THR A 1 111 ? 7.149 15.976 -0.497 1.00 76.62 111 THR A O 1
ATOM 821 N N . THR A 1 112 ? 7.530 16.589 1.627 1.00 82.31 112 THR A N 1
ATOM 822 C CA . THR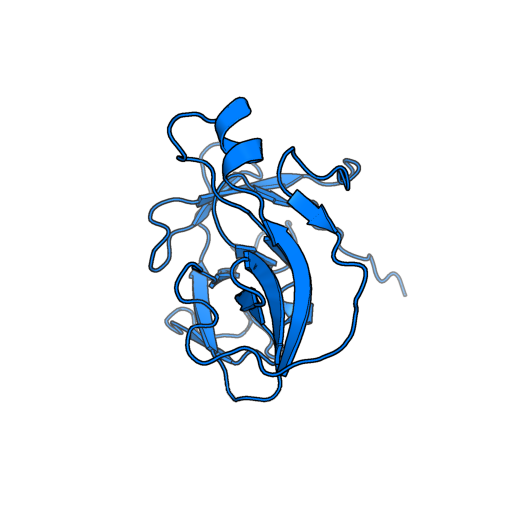 A 1 112 ? 8.980 16.392 1.580 1.00 82.31 112 THR A CA 1
ATOM 823 C C . THR A 1 112 ? 9.293 14.908 1.450 1.00 82.31 112 THR A C 1
ATOM 825 O O . THR A 1 112 ? 8.917 14.108 2.309 1.00 82.31 112 THR A O 1
ATOM 828 N N . LEU A 1 113 ? 10.009 14.544 0.387 1.00 84.31 113 LEU A N 1
ATOM 829 C CA . LEU A 1 113 ? 10.458 13.174 0.179 1.00 84.31 113 LEU A CA 1
ATOM 830 C C . LEU A 1 113 ? 11.661 12.864 1.083 1.00 84.31 113 LEU A C 1
ATOM 832 O O . LEU A 1 113 ? 12.565 13.696 1.200 1.00 84.31 113 LEU A O 1
ATOM 836 N N . PRO A 1 114 ? 11.696 11.684 1.727 1.00 86.12 114 PRO A N 1
ATOM 837 C CA . PRO A 1 114 ? 12.849 11.268 2.507 1.00 86.12 114 PRO A CA 1
ATOM 838 C C . PRO A 1 114 ? 14.044 10.970 1.597 1.00 86.12 114 PRO A C 1
ATOM 840 O O . PRO A 1 114 ? 13.903 10.721 0.395 1.00 86.12 114 PRO A O 1
ATOM 843 N N . ARG A 1 115 ? 15.240 10.951 2.190 1.00 86.44 115 ARG A N 1
ATOM 844 C CA . ARG A 1 115 ? 16.466 10.581 1.484 1.00 86.44 115 ARG A CA 1
ATOM 845 C C . ARG A 1 115 ? 16.304 9.211 0.818 1.00 86.44 115 ARG A C 1
ATOM 847 O O . ARG A 1 115 ? 15.814 8.256 1.412 1.00 86.44 115 ARG A O 1
ATOM 854 N N . GLY A 1 116 ? 16.726 9.142 -0.440 1.00 87.00 116 GLY A N 1
ATOM 855 C CA . GLY A 1 116 ? 16.644 7.934 -1.252 1.00 87.00 116 GLY A CA 1
ATOM 856 C C . GLY A 1 116 ? 15.289 7.678 -1.911 1.00 87.00 116 GLY A C 1
ATOM 857 O O . GLY A 1 116 ? 15.151 6.667 -2.593 1.00 87.00 116 GLY A O 1
ATOM 858 N N . ILE A 1 117 ? 14.327 8.594 -1.781 1.00 90.69 117 ILE A N 1
ATOM 859 C CA . ILE A 1 117 ? 13.096 8.610 -2.575 1.00 90.69 117 ILE A CA 1
ATOM 860 C C . ILE A 1 117 ? 13.095 9.863 -3.445 1.00 90.69 117 ILE A C 1
ATOM 862 O O . ILE A 1 117 ? 13.227 10.978 -2.945 1.00 90.69 117 ILE A O 1
ATOM 866 N N . THR A 1 118 ? 12.948 9.689 -4.755 1.00 90.19 118 THR A N 1
ATOM 867 C CA . THR A 1 118 ? 12.956 10.801 -5.716 1.00 90.19 118 THR A CA 1
ATOM 868 C C . THR A 1 118 ? 11.712 10.765 -6.585 1.00 90.19 118 THR A C 1
ATOM 870 O O . THR A 1 118 ? 11.304 9.687 -7.002 1.00 90.19 118 THR A O 1
ATOM 873 N N . GLU A 1 119 ? 11.125 11.921 -6.890 1.00 91.56 119 GLU A N 1
ATOM 874 C CA . GLU A 1 119 ? 9.994 12.008 -7.821 1.00 91.56 119 GLU A CA 1
ATOM 875 C C . GLU A 1 119 ? 10.410 11.558 -9.227 1.00 91.56 119 GLU A C 1
ATOM 877 O O . GLU A 1 119 ? 11.426 12.013 -9.763 1.00 91.56 119 GLU A O 1
ATOM 882 N N . ASP A 1 120 ? 9.614 10.672 -9.825 1.00 87.44 120 ASP A N 1
ATOM 883 C CA . ASP A 1 120 ? 9.751 10.312 -11.229 1.00 87.44 120 ASP A CA 1
ATOM 884 C C . ASP A 1 120 ? 8.989 11.335 -12.082 1.00 87.44 120 ASP A C 1
ATOM 886 O O . ASP A 1 120 ? 7.762 11.450 -12.040 1.00 87.44 120 ASP A O 1
ATOM 890 N N . LYS A 1 121 ? 9.738 12.128 -12.851 1.00 83.25 121 LYS A N 1
ATOM 891 C CA . LYS A 1 121 ? 9.173 13.185 -13.703 1.00 83.25 121 LYS A CA 1
ATOM 892 C C . LYS A 1 121 ? 8.513 12.618 -14.963 1.00 83.25 121 LYS A C 1
ATOM 894 O O . LYS A 1 121 ? 7.698 13.299 -15.589 1.00 83.25 121 LYS A O 1
ATOM 899 N N . GLY A 1 122 ? 8.855 11.389 -15.352 1.00 75.94 122 GLY A N 1
ATOM 900 C CA . GLY A 1 122 ? 8.324 10.731 -16.537 1.00 75.94 122 GLY A CA 1
ATOM 901 C C . GLY A 1 122 ? 6.958 10.113 -16.263 1.00 75.94 122 GLY A C 1
ATOM 902 O O . GLY A 1 122 ? 6.858 8.927 -15.972 1.00 75.94 122 GLY A O 1
ATOM 903 N N . ARG A 1 123 ? 5.873 10.879 -16.431 1.00 79.69 123 ARG A N 1
ATOM 904 C CA . ARG A 1 123 ? 4.489 10.390 -16.232 1.00 79.69 123 ARG A CA 1
ATOM 905 C C . ARG A 1 123 ? 3.961 9.499 -17.370 1.00 79.69 123 ARG A C 1
ATOM 907 O O . ARG A 1 123 ? 2.754 9.408 -17.591 1.00 79.69 123 ARG A O 1
ATOM 914 N N . THR A 1 124 ? 4.851 8.841 -18.106 1.00 87.19 124 THR A N 1
ATOM 915 C CA . THR A 1 124 ? 4.494 8.002 -19.251 1.00 87.19 124 THR A CA 1
ATOM 916 C C . THR A 1 124 ? 4.084 6.613 -18.781 1.00 87.19 124 THR A C 1
ATOM 918 O O . THR A 1 124 ? 4.835 5.926 -18.086 1.00 87.19 124 THR A O 1
ATOM 921 N N . ALA A 1 125 ? 2.895 6.173 -19.192 1.00 90.25 125 ALA A N 1
ATOM 922 C CA . ALA A 1 125 ? 2.427 4.827 -18.904 1.00 90.25 125 ALA A CA 1
ATOM 923 C C . ALA A 1 125 ? 3.289 3.781 -19.627 1.00 90.25 125 ALA A C 1
ATOM 925 O O . ALA A 1 125 ? 3.556 3.890 -20.821 1.00 90.25 125 ALA A O 1
ATOM 926 N N . SER A 1 126 ? 3.686 2.735 -18.909 1.00 90.44 126 SER A N 1
ATOM 927 C CA . SER A 1 126 ? 4.457 1.607 -19.441 1.00 90.44 126 SER A CA 1
ATOM 928 C C . SER A 1 126 ? 3.888 0.273 -18.943 1.00 90.44 126 SER A C 1
ATOM 930 O O . SER A 1 126 ? 3.069 0.261 -18.017 1.00 90.44 126 SER A O 1
ATOM 932 N N . PRO A 1 127 ? 4.236 -0.871 -19.554 1.00 91.31 127 PRO A N 1
ATOM 933 C CA . PRO A 1 127 ? 3.899 -2.171 -18.983 1.00 91.31 127 PRO A CA 1
ATOM 934 C C . PRO A 1 127 ? 4.436 -2.278 -17.549 1.00 91.31 127 PRO A C 1
ATOM 936 O O . PRO A 1 127 ? 5.589 -1.950 -17.295 1.00 91.31 127 PRO A O 1
ATOM 939 N N . ALA A 1 128 ? 3.609 -2.741 -16.607 1.00 89.25 128 ALA A N 1
ATOM 940 C CA . ALA A 1 128 ? 3.974 -2.785 -15.184 1.00 89.25 128 ALA A CA 1
ATOM 941 C C . ALA A 1 128 ? 5.056 -3.840 -14.852 1.00 89.25 128 ALA A C 1
ATOM 943 O O . ALA A 1 128 ? 5.559 -3.874 -13.733 1.00 89.25 128 ALA A O 1
ATOM 944 N N . GLY A 1 129 ? 5.414 -4.693 -15.817 1.00 89.12 129 GLY A N 1
ATOM 945 C CA . GLY A 1 129 ? 6.232 -5.888 -15.607 1.00 89.12 129 GLY A CA 1
ATOM 946 C C . GLY A 1 129 ? 5.404 -7.062 -15.079 1.00 89.12 129 GLY A C 1
ATOM 947 O O . GLY A 1 129 ? 4.230 -6.907 -14.765 1.00 89.12 129 GLY A O 1
ATOM 948 N N . PHE A 1 130 ? 6.001 -8.252 -15.001 1.00 88.50 130 PHE A N 1
ATOM 949 C CA . PHE A 1 130 ? 5.331 -9.450 -14.466 1.00 88.50 130 PHE A CA 1
ATOM 950 C C . PHE A 1 130 ? 5.403 -9.546 -12.938 1.00 88.50 130 PHE A C 1
ATOM 952 O O . PHE A 1 130 ? 4.608 -10.247 -12.324 1.00 88.50 130 PHE A O 1
ATOM 959 N N . THR A 1 131 ? 6.350 -8.836 -12.326 1.00 88.00 131 THR A N 1
ATOM 960 C CA . THR A 1 131 ? 6.649 -8.903 -10.890 1.00 88.00 131 THR A CA 1
ATOM 961 C C . THR A 1 131 ? 6.129 -7.690 -10.117 1.00 88.00 131 THR A C 1
ATOM 963 O O . THR A 1 131 ? 6.598 -7.437 -9.007 1.00 88.00 131 THR A O 1
ATOM 966 N N . PHE A 1 132 ? 5.212 -6.899 -10.692 1.00 87.50 132 PHE A N 1
ATOM 967 C CA . PHE A 1 132 ? 4.658 -5.740 -9.989 1.00 87.50 132 PHE A CA 1
ATOM 968 C C . PHE A 1 132 ? 3.995 -6.180 -8.680 1.00 87.50 132 PHE A C 1
ATOM 970 O O . PHE A 1 132 ? 3.248 -7.157 -8.640 1.00 87.50 132 PHE A O 1
ATOM 977 N N . GLY A 1 133 ? 4.288 -5.461 -7.602 1.00 83.62 133 GLY A N 1
ATOM 978 C CA . GLY A 1 133 ? 3.785 -5.779 -6.269 1.00 83.62 133 GLY A CA 1
ATOM 979 C C . GLY A 1 133 ? 4.456 -6.943 -5.568 1.00 83.62 133 GLY A C 1
ATOM 980 O O . GLY A 1 133 ? 4.019 -7.293 -4.476 1.00 83.62 133 GLY A O 1
ATOM 981 N N . GLY A 1 134 ? 5.524 -7.516 -6.130 1.00 82.06 134 GLY A N 1
ATOM 982 C CA . GLY A 1 134 ? 6.298 -8.558 -5.455 1.00 82.06 134 GLY A CA 1
ATOM 983 C C . GLY A 1 134 ? 6.908 -8.100 -4.124 1.00 82.06 134 GLY A C 1
ATOM 984 O O . GLY A 1 134 ? 7.106 -8.927 -3.237 1.00 82.06 134 GLY A O 1
ATOM 985 N N . GLY A 1 135 ? 7.171 -6.798 -3.961 1.00 83.94 135 GLY A N 1
ATOM 986 C CA . GLY A 1 135 ? 7.678 -6.198 -2.725 1.00 83.94 135 GLY A CA 1
ATOM 987 C C . GLY A 1 135 ? 6.631 -5.431 -1.912 1.00 83.94 135 GLY A C 1
ATOM 988 O O . GLY A 1 135 ? 6.999 -4.763 -0.944 1.00 83.94 135 GLY A O 1
ATOM 989 N N . SER A 1 136 ? 5.352 -5.484 -2.300 1.00 86.81 136 SER A N 1
ATOM 990 C CA . SER A 1 136 ? 4.295 -4.627 -1.750 1.00 86.81 136 SER A CA 1
ATOM 991 C C . SER A 1 136 ? 3.206 -5.413 -1.023 1.00 86.81 136 SER A C 1
ATOM 993 O O . SER A 1 136 ? 2.791 -6.494 -1.439 1.00 86.81 136 SER A O 1
ATOM 995 N N . HIS A 1 137 ? 2.681 -4.818 0.049 1.00 89.38 137 HIS A N 1
ATOM 996 C CA . HIS A 1 137 ? 1.514 -5.310 0.776 1.00 89.38 137 HIS A CA 1
ATOM 997 C C . HIS A 1 137 ? 0.512 -4.168 0.952 1.00 89.38 137 HIS A C 1
ATOM 999 O O . HIS A 1 137 ? 0.832 -3.128 1.530 1.00 89.38 137 HIS A O 1
ATOM 1005 N N . GLU A 1 138 ? -0.706 -4.368 0.457 1.00 88.56 138 GLU A N 1
ATOM 1006 C CA . GLU A 1 138 ? -1.739 -3.335 0.348 1.00 88.56 138 GLU A CA 1
ATOM 1007 C C . GLU A 1 138 ? -3.037 -3.818 0.997 1.00 88.56 138 GLU A C 1
ATOM 1009 O O . GLU A 1 138 ? -3.367 -5.000 0.905 1.00 88.56 138 GLU A O 1
ATOM 1014 N N . ALA A 1 139 ? -3.794 -2.911 1.619 1.00 89.38 139 ALA A N 1
ATOM 1015 C CA . ALA A 1 139 ? -5.131 -3.215 2.122 1.00 89.38 139 ALA A CA 1
ATOM 1016 C C . ALA A 1 139 ? -6.015 -1.967 2.229 1.00 89.38 139 ALA A C 1
ATOM 1018 O O . ALA A 1 139 ? -5.573 -0.905 2.677 1.00 89.38 139 ALA A O 1
ATOM 1019 N N . VAL A 1 140 ? -7.295 -2.115 1.892 1.00 88.12 140 VAL A N 1
ATOM 1020 C CA . VAL A 1 140 ? -8.323 -1.127 2.232 1.00 88.12 140 VAL A CA 1
ATOM 1021 C C . VAL A 1 140 ? -8.665 -1.277 3.710 1.00 88.12 140 VAL A C 1
ATOM 1023 O O . VAL A 1 140 ? -9.068 -2.352 4.159 1.00 88.12 140 VAL A O 1
ATOM 1026 N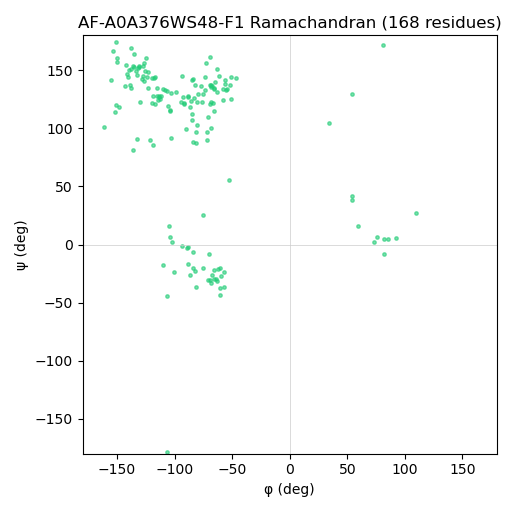 N . ILE A 1 141 ? -8.513 -0.199 4.476 1.00 87.62 141 ILE A N 1
ATOM 1027 C CA . ILE A 1 141 ? -8.750 -0.203 5.915 1.00 87.62 141 ILE A CA 1
ATOM 1028 C C . ILE A 1 141 ? -10.081 0.480 6.220 1.00 87.62 141 ILE A C 1
ATOM 1030 O O . ILE A 1 141 ? -10.261 1.681 6.010 1.00 87.62 141 ILE A O 1
ATOM 1034 N N . ARG A 1 142 ? -11.015 -0.316 6.745 1.00 86.06 142 ARG A N 1
ATOM 1035 C CA . ARG A 1 142 ? -12.290 0.136 7.296 1.00 86.06 142 ARG A CA 1
ATOM 1036 C C . ARG A 1 142 ? -12.117 0.546 8.740 1.00 86.06 142 ARG A C 1
ATOM 1038 O O . ARG A 1 142 ? -11.431 -0.097 9.529 1.00 86.06 142 ARG A O 1
ATOM 1045 N N . PHE A 1 143 ? -12.813 1.597 9.088 1.00 82.88 143 PHE A N 1
ATOM 1046 C CA . PHE A 1 143 ? -12.674 2.302 10.336 1.00 82.88 143 PHE A CA 1
ATOM 1047 C C . PHE A 1 143 ? -14.025 2.215 11.078 1.00 82.88 143 PHE A C 1
ATOM 1049 O O . PHE A 1 143 ? -15.049 2.444 10.436 1.00 82.88 143 PHE A O 1
ATOM 1056 N N . PRO A 1 144 ? -14.083 1.773 12.358 1.00 75.44 144 PRO A N 1
ATOM 1057 C CA . PRO A 1 144 ? -15.348 1.593 13.073 1.00 75.44 144 PRO A CA 1
ATOM 1058 C C . PRO A 1 144 ? -16.264 2.821 13.048 1.00 75.44 144 PRO A C 1
ATOM 1060 O O . PRO A 1 144 ? -15.837 3.937 13.311 1.00 75.44 144 PRO A O 1
ATOM 1063 N N . GLU A 1 145 ? -17.556 2.610 12.832 1.00 58.75 145 GLU A N 1
ATOM 1064 C CA . GLU A 1 145 ? -18.528 3.696 12.719 1.00 58.75 145 GLU A CA 1
ATOM 1065 C C . GLU A 1 145 ? -18.799 4.354 14.090 1.00 58.75 145 GLU A C 1
ATOM 1067 O O . GLU A 1 145 ? -19.649 3.946 14.878 1.00 58.75 145 GLU A O 1
ATOM 1072 N N . ARG A 1 146 ? -18.003 5.374 14.412 1.00 45.91 146 ARG A N 1
ATOM 1073 C CA . ARG A 1 146 ? -18.311 6.493 15.324 1.00 45.91 146 ARG A CA 1
ATOM 1074 C C . ARG A 1 146 ? -17.771 7.758 14.644 1.00 45.91 146 ARG A C 1
ATOM 1076 O O . ARG A 1 146 ? -17.082 7.622 13.652 1.00 45.91 146 ARG A O 1
ATOM 1083 N N . LYS A 1 147 ? -18.093 8.968 15.125 1.00 44.31 147 LYS A N 1
ATOM 1084 C CA . LYS A 1 147 ? -17.870 10.298 14.487 1.00 44.31 147 LYS A CA 1
ATOM 1085 C C . LYS A 1 147 ? -16.431 10.652 14.005 1.00 44.31 147 LYS A C 1
ATOM 1087 O O . LYS A 1 147 ? -15.883 11.680 14.395 1.00 44.31 147 LYS A O 1
ATOM 1092 N N . TRP A 1 148 ? -15.805 9.84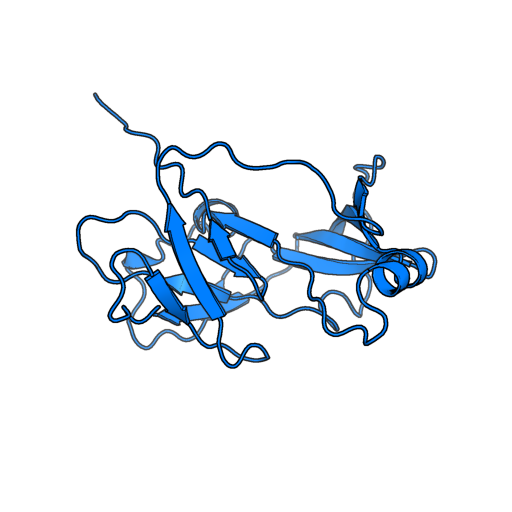3 13.165 1.00 42.38 148 TRP A N 1
ATOM 1093 C CA . TRP A 1 148 ? -14.449 9.997 12.660 1.00 42.38 148 TRP A CA 1
ATOM 1094 C C . TRP A 1 148 ? -14.397 9.321 11.276 1.00 42.38 148 TRP A C 1
ATOM 1096 O O . TRP A 1 148 ? -14.699 8.147 11.114 1.00 42.38 148 TRP A O 1
ATOM 1106 N N . ALA A 1 149 ? -14.181 10.140 10.253 1.00 41.16 149 ALA A N 1
ATOM 1107 C CA . ALA A 1 149 ? -14.587 9.897 8.873 1.00 41.16 149 ALA A CA 1
ATOM 1108 C C . ALA A 1 149 ? -13.781 8.826 8.102 1.00 41.16 149 ALA A C 1
ATOM 1110 O O . ALA A 1 149 ? -12.606 8.616 8.385 1.00 41.16 149 ALA A O 1
ATOM 1111 N N . GLU A 1 150 ? -14.456 8.273 7.081 1.00 46.66 150 GLU A N 1
ATOM 1112 C CA . GLU A 1 150 ? -13.999 7.756 5.770 1.00 46.66 150 GLU A CA 1
ATOM 1113 C C . GLU A 1 150 ? -12.873 6.696 5.702 1.00 46.66 150 GLU A C 1
ATOM 1115 O O . GLU A 1 150 ? -11.788 6.836 6.260 1.00 46.66 150 GLU A O 1
ATOM 1120 N N . ALA A 1 151 ? -13.122 5.608 4.960 1.00 45.94 151 ALA A N 1
ATOM 1121 C CA . ALA A 1 151 ? -12.172 4.509 4.763 1.00 45.94 151 ALA A CA 1
ATOM 1122 C C . ALA A 1 151 ? -10.937 4.945 3.941 1.00 45.94 151 ALA A C 1
ATOM 1124 O O . ALA A 1 151 ? -11.062 5.594 2.900 1.00 45.94 151 ALA A O 1
ATOM 1125 N N . GLY A 1 152 ? -9.740 4.530 4.369 1.00 52.44 152 GLY A N 1
ATOM 1126 C CA . GLY A 1 152 ? -8.469 4.813 3.688 1.00 52.44 152 GLY A CA 1
ATOM 1127 C C . GLY A 1 152 ? -7.766 3.538 3.212 1.00 52.44 152 GLY A C 1
ATOM 1128 O O . GLY A 1 152 ? -7.786 2.515 3.894 1.00 52.44 152 GLY A O 1
ATOM 1129 N N . LEU A 1 153 ? -7.121 3.580 2.046 1.00 38.62 153 LEU A N 1
ATOM 1130 C CA . LEU A 1 153 ? -6.169 2.562 1.593 1.00 38.62 153 LEU A CA 1
ATOM 1131 C C . LEU A 1 153 ? -4.813 2.832 2.253 1.00 38.62 153 LEU A C 1
ATOM 1133 O O . LEU A 1 153 ? -4.256 3.914 2.062 1.00 38.62 153 LEU A O 1
ATOM 1137 N N . CYS A 1 154 ? -4.276 1.844 2.984 1.00 43.53 154 CYS A N 1
ATOM 1138 C CA . CYS A 1 154 ? -2.961 1.940 3.617 1.00 43.53 154 CYS A CA 1
ATOM 1139 C C . CYS A 1 154 ? -1.927 0.965 3.068 1.00 43.53 154 CYS A C 1
ATOM 1141 O O . CYS A 1 154 ? -2.172 -0.237 2.984 1.00 43.53 154 CYS A O 1
ATOM 1143 N N . ILE A 1 155 ? -0.725 1.487 2.811 1.00 41.16 155 ILE A N 1
ATOM 1144 C CA . ILE A 1 155 ? 0.443 0.719 2.375 1.00 41.16 155 ILE A CA 1
ATOM 1145 C C . ILE A 1 155 ? 1.546 0.893 3.437 1.00 41.16 155 ILE A C 1
ATOM 1147 O O . ILE A 1 155 ? 2.316 1.815 3.347 1.00 41.16 155 ILE A O 1
ATOM 1151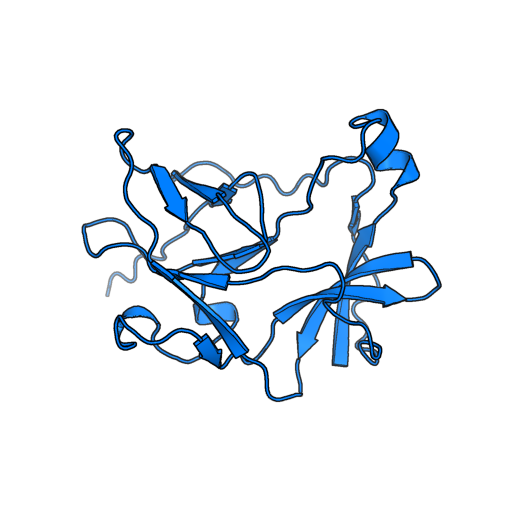 N N . SER A 1 156 ? 1.546 0.086 4.504 1.00 31.64 156 SER A N 1
ATOM 1152 C CA . SER A 1 156 ? 2.602 -0.240 5.511 1.00 31.64 156 SER A CA 1
ATOM 1153 C C . SER A 1 156 ? 3.699 0.746 6.045 1.00 31.64 156 SER A C 1
ATOM 1155 O O . SER A 1 156 ? 4.802 0.776 5.512 1.00 31.64 156 SER A O 1
ATOM 1157 N N . ASN A 1 157 ? 3.494 1.233 7.296 1.00 32.81 157 ASN A N 1
ATOM 1158 C CA . ASN A 1 157 ? 4.397 1.266 8.498 1.00 32.81 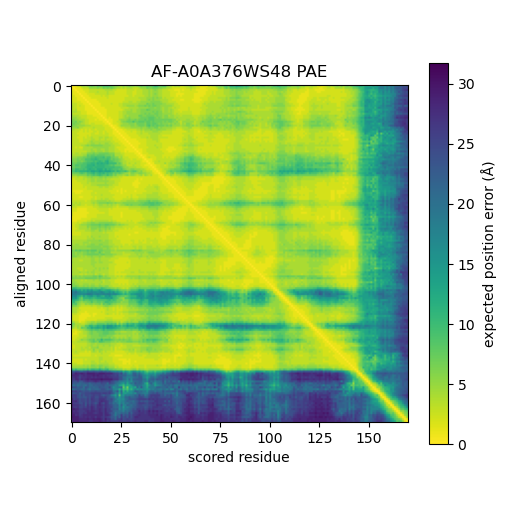157 ASN A CA 1
ATOM 1159 C C . ASN A 1 157 ? 5.068 2.528 9.128 1.00 32.81 157 ASN A C 1
ATOM 1161 O O . ASN A 1 157 ? 6.022 2.395 9.896 1.00 32.81 157 ASN A O 1
ATOM 1165 N N . ARG A 1 158 ? 4.472 3.720 8.984 1.00 25.00 158 ARG A N 1
ATOM 1166 C CA . ARG A 1 158 ? 4.199 4.684 10.084 1.00 25.00 158 ARG A CA 1
ATOM 1167 C C . ARG A 1 158 ? 3.118 5.635 9.559 1.00 25.00 158 ARG A C 1
ATOM 1169 O O . ARG A 1 158 ? 3.394 6.485 8.721 1.00 25.00 158 ARG A O 1
ATOM 1176 N N . CYS A 1 159 ? 1.866 5.428 9.959 1.00 28.61 159 CYS A N 1
ATOM 1177 C CA . CYS A 1 159 ? 0.747 6.195 9.419 1.00 28.61 159 CYS A CA 1
ATOM 1178 C C . CYS A 1 159 ? 0.560 7.515 10.155 1.00 28.61 159 CYS A C 1
ATOM 1180 O O . CYS A 1 159 ? 0.009 7.549 11.255 1.00 28.61 159 CYS A O 1
ATOM 1182 N N . SER A 1 160 ? 0.922 8.591 9.473 1.00 24.00 160 SER A N 1
ATOM 1183 C CA . SER A 1 160 ? 0.257 9.877 9.630 1.00 24.00 160 SER A CA 1
ATOM 1184 C C . SER A 1 160 ? -0.653 10.040 8.412 1.00 24.00 160 SER A C 1
ATOM 1186 O O . SER A 1 160 ? -0.193 10.489 7.366 1.00 24.00 160 SER A O 1
ATOM 1188 N N . TYR A 1 161 ? -1.917 9.609 8.497 1.00 30.66 161 TYR A N 1
ATOM 1189 C CA . TYR A 1 161 ? -2.907 10.043 7.509 1.00 30.66 161 TYR A CA 1
ATOM 1190 C C . TYR A 1 161 ? -3.466 11.363 7.989 1.00 30.66 161 TYR A C 1
ATOM 1192 O O . TYR A 1 161 ? -4.026 11.463 9.083 1.00 30.66 161 TYR A O 1
ATOM 1200 N N . LEU A 1 162 ? -3.343 12.357 7.122 1.00 24.55 162 LEU A N 1
ATOM 1201 C CA . LEU A 1 162 ? -4.262 13.467 7.113 1.00 24.55 162 LEU A CA 1
ATOM 1202 C C . LEU A 1 162 ? -5.503 13.015 6.335 1.00 24.55 162 LEU A C 1
ATOM 1204 O O . LEU A 1 162 ? -5.512 13.027 5.107 1.00 24.55 162 LEU A O 1
ATOM 1208 N N . CYS A 1 163 ? -6.537 12.569 7.049 1.00 24.11 163 CYS A N 1
ATOM 1209 C CA . CYS A 1 163 ? -7.861 12.389 6.461 1.00 24.11 163 CYS A CA 1
ATOM 1210 C C . CYS A 1 163 ? -8.459 13.782 6.219 1.00 24.11 163 CYS A C 1
ATOM 1212 O O . CYS A 1 163 ? -8.996 14.407 7.136 1.00 24.11 163 CYS A O 1
ATOM 1214 N N . THR A 1 164 ? -8.343 14.307 5.000 1.00 24.03 164 THR A N 1
ATOM 1215 C CA . THR A 1 164 ? -9.077 15.507 4.586 1.00 24.03 164 THR A CA 1
ATOM 1216 C C . THR A 1 164 ? -10.470 15.104 4.116 1.00 24.03 164 THR A C 1
ATOM 1218 O O . THR A 1 164 ? -10.680 14.861 2.933 1.00 24.03 164 THR A O 1
ATOM 1221 N N . GLY A 1 165 ? -11.425 15.037 5.043 1.00 25.83 165 GLY A N 1
ATOM 1222 C CA . GLY A 1 165 ? -12.838 15.021 4.674 1.00 25.83 165 GLY A CA 1
ATOM 1223 C C . GLY A 1 165 ? -13.231 16.390 4.119 1.00 25.83 165 GLY A C 1
ATOM 1224 O O . GLY A 1 165 ? -13.093 17.400 4.817 1.00 25.83 165 GLY A O 1
ATOM 1225 N N . L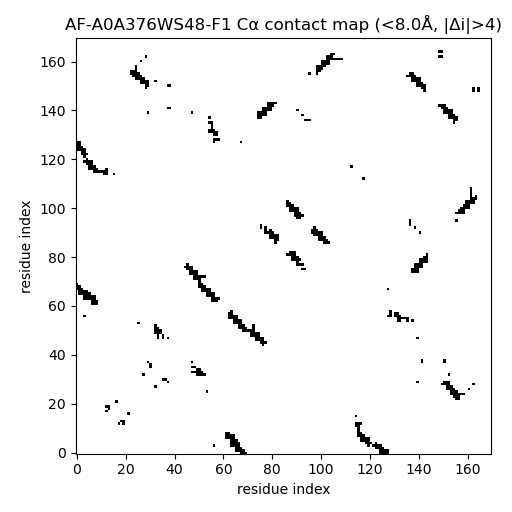YS A 1 166 ? -13.711 16.432 2.873 1.00 22.73 166 LYS A N 1
ATOM 1226 C CA . LYS A 1 166 ? -14.479 17.572 2.364 1.00 22.73 166 LYS A CA 1
ATOM 1227 C C . LYS A 1 166 ? -15.817 17.605 3.099 1.00 22.73 166 LYS A C 1
ATOM 1229 O O . LYS A 1 166 ? -16.588 16.656 3.044 1.00 22.73 166 LYS A O 1
ATOM 1234 N N . THR A 1 167 ? -16.111 18.716 3.759 1.00 24.73 167 THR A N 1
ATOM 1235 C CA . THR A 1 167 ? -17.483 19.088 4.110 1.00 24.73 167 THR A CA 1
ATOM 1236 C C . THR A 1 167 ? -18.211 19.495 2.833 1.00 24.73 167 THR A C 1
ATOM 1238 O O . THR A 1 167 ? -17.916 20.551 2.276 1.00 24.73 167 THR A O 1
ATOM 1241 N N . THR A 1 168 ? -19.163 18.690 2.367 1.00 24.88 168 THR A N 1
ATOM 1242 C CA . THR A 1 168 ? -20.261 19.203 1.541 1.00 24.88 168 THR A CA 1
ATOM 1243 C C . THR A 1 168 ? -21.288 19.827 2.480 1.00 24.88 168 THR A C 1
ATOM 1245 O O . THR A 1 168 ? -22.016 19.125 3.177 1.00 24.88 168 THR A O 1
ATOM 1248 N N . SER A 1 169 ? -21.283 21.155 2.550 1.00 27.22 169 SER A N 1
ATOM 1249 C CA . SER A 1 169 ? -22.414 21.958 3.010 1.00 27.22 169 SER A CA 1
ATOM 1250 C C . SER A 1 169 ? -23.217 22.381 1.781 1.00 27.22 169 SER A C 1
ATOM 1252 O O . SER A 1 169 ? -22.645 23.012 0.889 1.00 27.22 169 SER A O 1
ATOM 1254 N N . GLY A 1 170 ? -24.503 22.035 1.753 1.00 28.95 170 GLY A N 1
ATOM 1255 C CA . GLY A 1 170 ? -25.455 22.369 0.695 1.00 28.95 170 GLY A CA 1
ATOM 1256 C C . GLY A 1 170 ? -26.548 21.327 0.621 1.00 28.95 170 GLY A C 1
ATOM 1257 O O . GLY A 1 170 ? -26.320 20.334 -0.099 1.00 28.95 170 GLY A O 1
#

InterPro domains:
  IPR016128 Pyosin/cloacin translocation domain [PF03515] (1-146)
  IPR024575 Cloacin/colicin [PR01295] (27-44)
  IPR024575 Cloacin/colicin [PR01295] (62-81)
  IPR024575 Cloacin/colicin [PR01295] (87-109)
  IPR024575 Cloacin/colicin [PR01295] (137-159)
  IPR036302 Pyosin/cloacin translocation domain superfamily [SSF69369] (1-145)

pLDDT: mean 77.79, std 19.71, range [22.73, 94.75]

Radius of gyration: 16.51 Å; Cα contacts (8 Å, |Δi|>4): 340; chains: 1; bounding box: 48×33×44 Å

Mean predicted aligned error: 8.47 Å